Protein AF-A0A426ZBT3-F1 (afdb_monomer)

Organism: Ensete ventricosum (NCBI:txid4639)

InterPro domains:
  IPR001806 Small GTPase [PF00071] (23-80)
  IPR027417 P-loop containing nucleoside triphosphate hydrolase [G3DSA:3.40.50.300] (20-86)
  IPR027417 P-loop containing nucleoside triphosphate hydrolase [SSF52540] (11-78)
  IPR050305 Small GTPase superfamily, Rab [PTHR47980] (26-82)

Radius of gyration: 13.57 Å; Cα contacts (8 Å, |Δi|>4): 118; chains: 1; bounding box: 34×22×37 Å

Mean predicted aligned error: 7.47 Å

Sequence (86 aa):
MLFCSIILSQKIRTVELDGKTVKLQIIVYDITEMESFNNIRQWLSEIDRYASDSVCKLLVGNKCDLVENRVVEIEKAKVMNDIYYF

Foldseek 3Di:
DDDDDQFPDWDWDWDQDPNDTAIETEGEAEQLDVVSVVCVVVVVVVCVVPDDPRHQYEYEHPPVVPVVSGPHDPVVVVPPPRYHYD

pLDDT: mean 76.16, std 12.66, range [38.56, 89.88]

Solvent-accessible surface area (backbone atoms only — not comparable to full-atom values): 5184 Å² total; per-residue (Å²): 136,88,77,74,97,67,60,91,46,79,47,81,43,80,46,77,54,97,90,39,84,39,37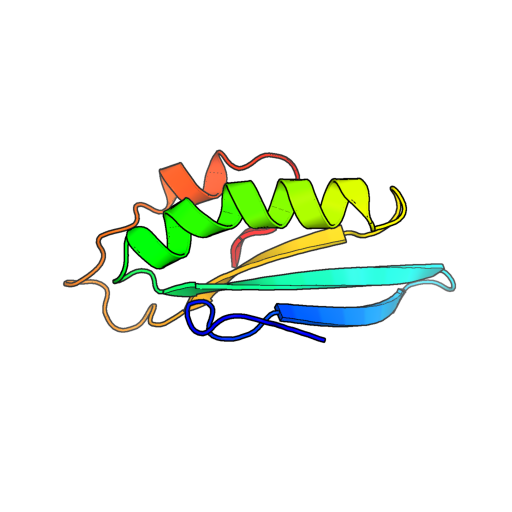,36,38,38,42,40,32,42,28,63,36,56,65,36,53,64,48,48,62,60,52,50,54,53,44,66,72,75,49,65,97,71,54,46,42,36,40,34,57,39,67,69,87,47,60,92,55,51,64,53,57,68,68,69,60,67,68,42,78,83,47,50,80,92

Nearest PDB structures (foldseek):
  4fmb-assembly1_B  TM=6.856E-01  e=1.514E-08  Homo sapiens
  5euq-assembly1_B  TM=7.355E-01  e=1.835E-06  Homo sapiens
  5fbv-assembly1_B  TM=6.841E-01  e=1.315E-06  Homo sapiens
  5ez5-assembly1_A  TM=6.776E-01  e=1.231E-06  Homo sapiens
  2q3l-assembly2_A-2  TM=3.786E-01  e=1.744E-01  Shewanella loihica PV-4

Secondary structure (DSSP, 8-state):
----TT-SEEEEEEEEETTEEEEEEEEEEETT-HHHHHHHHHHHHHHHHHS-TTEEEEEEEE-TT-GGG--S-HHHHHTSTTEEE-

Structure (mmCIF, N/CA/C/O backbone):
data_AF-A0A426ZBT3-F1
#
_entry.id   AF-A0A426ZBT3-F1
#
loop_
_atom_site.group_PDB
_atom_site.id
_atom_site.type_symbol
_atom_site.label_atom_id
_atom_site.label_alt_id
_atom_site.label_comp_id
_atom_site.label_asym_id
_atom_site.label_entity_id
_atom_site.label_seq_id
_atom_site.pdbx_PDB_ins_code
_atom_site.Cartn_x
_atom_site.Cartn_y
_atom_site.Cartn_z
_atom_site.occupancy
_atom_site.B_iso_or_equiv
_atom_site.auth_seq_id
_atom_site.auth_comp_id
_atom_site.auth_asym_id
_atom_site.auth_atom_id
_atom_site.pdbx_PDB_model_num
ATOM 1 N N . MET A 1 1 ? 20.867 0.596 4.140 1.00 42.12 1 MET A N 1
ATOM 2 C CA . MET A 1 1 ? 19.468 0.380 3.721 1.00 42.12 1 MET A CA 1
ATOM 3 C C . MET A 1 1 ? 18.614 0.532 4.972 1.00 42.12 1 MET A C 1
ATOM 5 O O . MET A 1 1 ? 18.322 -0.450 5.638 1.00 42.12 1 MET A O 1
ATOM 9 N N . LEU A 1 2 ? 18.392 1.784 5.390 1.00 38.56 2 LEU A N 1
ATOM 10 C CA . LEU A 1 2 ? 17.549 2.094 6.541 1.00 38.56 2 LEU A CA 1
ATOM 11 C C . LEU A 1 2 ? 16.107 1.912 6.089 1.00 38.56 2 LEU A C 1
ATOM 13 O O . LEU A 1 2 ? 15.657 2.680 5.248 1.00 38.56 2 LEU A O 1
ATOM 17 N N . PHE A 1 3 ? 15.394 0.945 6.647 1.00 40.56 3 PHE A N 1
ATOM 18 C CA . PHE A 1 3 ? 13.945 1.034 6.668 1.00 40.56 3 PHE A CA 1
ATOM 19 C C . PHE A 1 3 ? 13.490 0.955 8.116 1.00 40.56 3 PHE A C 1
ATOM 21 O O . PHE A 1 3 ? 13.622 -0.061 8.793 1.00 40.56 3 PHE A O 1
ATOM 28 N N . CYS A 1 4 ? 13.106 2.145 8.573 1.00 39.56 4 CYS A N 1
ATOM 29 C CA . CYS A 1 4 ? 12.607 2.502 9.884 1.00 39.56 4 CYS A CA 1
ATOM 30 C C . CYS A 1 4 ? 11.341 1.699 10.218 1.00 39.56 4 CYS A C 1
ATOM 32 O O . CYS A 1 4 ? 10.545 1.358 9.343 1.00 39.56 4 CYS A O 1
ATOM 34 N N . SER A 1 5 ? 11.190 1.416 11.503 1.00 44.25 5 SER A N 1
ATOM 35 C CA . SER A 1 5 ? 10.317 0.447 12.163 1.00 44.25 5 SER A CA 1
ATOM 36 C C . SER A 1 5 ? 8.796 0.680 12.072 1.00 44.25 5 SER A C 1
ATOM 38 O O . SER A 1 5 ? 8.116 0.453 13.066 1.00 44.25 5 SER A O 1
ATOM 40 N N . ILE A 1 6 ? 8.230 1.121 10.941 1.00 49.53 6 ILE A N 1
ATOM 41 C CA . ILE A 1 6 ? 6.788 1.471 10.873 1.00 49.53 6 ILE A CA 1
ATOM 42 C C . ILE A 1 6 ? 6.034 0.822 9.692 1.00 49.53 6 ILE A C 1
ATOM 44 O O . ILE A 1 6 ? 4.855 1.086 9.492 1.00 49.53 6 ILE A O 1
ATOM 48 N N . ILE A 1 7 ? 6.653 -0.062 8.895 1.00 54.28 7 ILE A N 1
ATOM 49 C CA . ILE A 1 7 ? 5.950 -0.751 7.791 1.00 54.28 7 ILE A CA 1
ATOM 50 C C . ILE A 1 7 ? 6.335 -2.234 7.731 1.00 54.28 7 ILE A C 1
ATOM 52 O O . ILE A 1 7 ? 7.510 -2.586 7.651 1.00 54.28 7 ILE A O 1
ATOM 56 N N . LEU A 1 8 ? 5.324 -3.109 7.740 1.00 57.75 8 LEU A N 1
ATOM 57 C CA . LEU A 1 8 ? 5.448 -4.571 7.842 1.00 57.75 8 LEU A CA 1
ATOM 58 C C . LEU A 1 8 ? 6.230 -5.238 6.695 1.00 57.75 8 LEU A C 1
ATOM 60 O O . LEU A 1 8 ? 6.817 -6.297 6.902 1.00 57.75 8 LEU A O 1
ATOM 64 N N . SER A 1 9 ? 6.286 -4.651 5.497 1.00 60.91 9 SER A N 1
ATOM 65 C CA . SER A 1 9 ? 7.261 -5.024 4.464 1.00 60.91 9 SER A CA 1
ATOM 66 C C . SER A 1 9 ? 7.180 -4.066 3.281 1.00 60.91 9 SER A C 1
ATOM 68 O O . SER A 1 9 ? 6.087 -3.754 2.811 1.00 60.91 9 SER A O 1
ATOM 70 N N . GLN A 1 10 ? 8.329 -3.668 2.741 1.00 62.12 10 GLN A N 1
ATOM 71 C CA . GLN A 1 10 ? 8.418 -3.129 1.388 1.00 62.12 10 GLN A CA 1
ATOM 72 C C . GLN A 1 10 ? 9.261 -4.067 0.551 1.00 62.12 10 GLN A C 1
ATOM 74 O O . GLN A 1 10 ? 10.405 -4.371 0.898 1.00 62.12 10 GLN A O 1
ATOM 79 N N . LYS A 1 11 ? 8.686 -4.557 -0.547 1.00 71.38 11 LYS A N 1
ATOM 80 C CA . LYS A 1 11 ? 9.373 -5.522 -1.397 1.00 71.38 11 LYS A CA 1
ATOM 81 C C . LYS A 1 11 ? 9.181 -5.190 -2.861 1.00 71.38 11 LYS A C 1
ATOM 83 O O . LYS A 1 11 ? 8.058 -5.161 -3.354 1.00 71.38 11 LYS A O 1
ATOM 88 N N . ILE A 1 12 ? 10.303 -5.007 -3.550 1.00 76.25 12 ILE A N 1
ATOM 89 C CA . ILE A 1 12 ? 10.330 -4.983 -5.007 1.00 76.25 12 ILE A CA 1
ATOM 90 C C . ILE A 1 12 ? 10.366 -6.429 -5.492 1.00 76.25 12 ILE A C 1
ATOM 92 O O . ILE A 1 12 ? 11.200 -7.243 -5.074 1.00 76.25 12 ILE A O 1
ATOM 96 N N . ARG A 1 13 ? 9.432 -6.758 -6.373 1.00 81.31 13 ARG A N 1
ATOM 97 C CA . ARG A 1 13 ? 9.370 -8.016 -7.105 1.00 81.31 13 ARG A CA 1
ATOM 98 C C . ARG A 1 13 ? 9.544 -7.714 -8.576 1.00 81.31 13 ARG A C 1
ATOM 100 O O . ARG A 1 13 ? 8.939 -6.787 -9.086 1.00 81.31 13 ARG A O 1
ATOM 107 N N . THR A 1 14 ? 10.385 -8.483 -9.247 1.00 83.25 14 THR A N 1
ATOM 108 C CA . THR A 1 14 ? 10.479 -8.424 -10.703 1.00 83.25 14 THR A CA 1
ATOM 109 C C . THR A 1 14 ? 9.683 -9.598 -11.243 1.00 83.25 14 THR A C 1
ATOM 111 O O . THR A 1 14 ? 9.901 -10.726 -10.804 1.00 83.25 14 THR A O 1
ATOM 114 N N . VAL A 1 15 ? 8.729 -9.318 -12.122 1.00 84.00 15 VAL A N 1
ATOM 115 C CA . VAL A 1 15 ? 7.867 -10.307 -12.764 1.00 84.00 15 VAL A CA 1
ATOM 116 C C . VAL A 1 15 ? 8.063 -10.169 -14.264 1.00 84.00 15 VAL A C 1
ATOM 1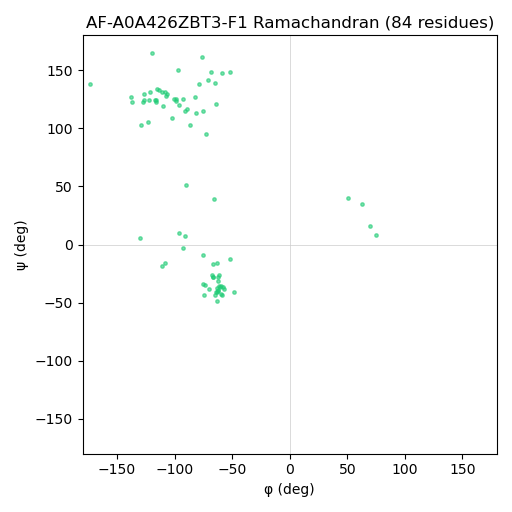18 O O . VAL A 1 15 ? 8.034 -9.061 -14.793 1.00 84.00 15 VAL A O 1
ATOM 121 N N . GLU A 1 16 ? 8.279 -11.283 -14.950 1.00 85.88 16 GLU A N 1
ATOM 122 C CA . GLU A 1 16 ? 8.284 -11.315 -16.408 1.00 85.88 16 GLU A CA 1
ATOM 123 C C . GLU A 1 16 ? 6.903 -11.744 -16.895 1.00 85.88 16 GLU A C 1
ATOM 125 O O . GLU A 1 16 ? 6.418 -12.817 -16.540 1.00 85.88 16 GLU A O 1
ATOM 130 N N . LEU A 1 17 ? 6.256 -10.879 -17.674 1.00 82.56 17 LEU A N 1
ATOM 131 C CA . LEU A 1 17 ? 4.945 -11.116 -18.274 1.00 82.56 17 LEU A CA 1
ATOM 132 C C . LEU A 1 17 ? 5.063 -10.852 -19.771 1.00 82.56 17 LEU A C 1
ATOM 134 O O . LEU A 1 17 ? 5.480 -9.765 -20.168 1.00 82.56 17 LEU A O 1
ATOM 138 N N . ASP A 1 18 ? 4.740 -11.845 -20.597 1.00 88.69 18 ASP A N 1
ATOM 139 C CA . ASP A 1 18 ? 4.751 -11.736 -22.064 1.00 88.69 18 ASP A CA 1
ATOM 140 C C . ASP A 1 18 ? 6.062 -11.161 -22.643 1.00 88.69 18 ASP A C 1
ATOM 142 O O . ASP A 1 18 ? 6.062 -10.330 -23.553 1.00 88.69 18 ASP A O 1
ATOM 146 N N . GLY A 1 19 ? 7.208 -11.562 -22.078 1.00 87.06 19 GLY A N 1
ATOM 147 C CA . GLY A 1 19 ? 8.533 -11.083 -22.494 1.00 87.06 19 GLY A CA 1
ATOM 148 C C . GLY A 1 19 ? 8.878 -9.660 -22.035 1.00 87.06 19 GLY A C 1
ATOM 149 O O . GLY A 1 19 ? 9.903 -9.117 -22.445 1.00 87.06 19 GLY A O 1
ATOM 150 N N . LYS A 1 20 ? 8.052 -9.046 -21.180 1.00 85.00 20 LYS A N 1
ATOM 151 C CA . LYS A 1 20 ? 8.316 -7.747 -20.552 1.00 85.00 20 LYS A CA 1
ATOM 152 C C . LYS A 1 20 ? 8.667 -7.930 -19.083 1.00 85.00 20 LYS A C 1
ATOM 154 O O . LYS A 1 20 ? 7.929 -8.555 -18.325 1.00 85.00 20 LYS A O 1
ATOM 159 N N . THR A 1 21 ? 9.768 -7.318 -18.666 1.00 84.38 21 THR A N 1
ATOM 160 C CA . THR A 1 21 ? 10.155 -7.237 -17.258 1.00 84.38 21 THR A CA 1
ATOM 161 C C . THR A 1 21 ? 9.396 -6.100 -16.583 1.00 84.38 21 THR A C 1
ATOM 163 O O . THR A 1 21 ? 9.629 -4.927 -16.869 1.00 84.38 21 THR A O 1
ATOM 166 N N . VAL A 1 22 ? 8.510 -6.445 -15.656 1.00 84.25 22 VAL A N 1
ATOM 167 C CA . VAL A 1 22 ? 7.760 -5.496 -14.835 1.00 84.25 22 VAL A CA 1
ATOM 168 C C . VAL A 1 22 ? 8.307 -5.539 -13.418 1.00 84.25 22 VAL A C 1
ATOM 170 O O . VAL A 1 22 ? 8.421 -6.598 -12.800 1.00 84.25 22 VAL A O 1
ATOM 173 N N . LYS A 1 23 ? 8.648 -4.374 -12.874 1.00 84.69 23 LYS A N 1
ATOM 174 C CA . LYS A 1 23 ? 8.973 -4.241 -11.454 1.00 84.69 23 LYS A CA 1
ATOM 175 C C . LYS A 1 23 ? 7.699 -3.865 -10.712 1.00 84.69 23 LYS A C 1
ATOM 177 O O . LYS A 1 23 ? 7.048 -2.889 -11.061 1.00 84.69 23 LYS A O 1
ATOM 182 N N . LEU A 1 24 ? 7.360 -4.644 -9.698 1.00 82.62 24 LEU A N 1
ATOM 183 C CA . LEU A 1 24 ? 6.230 -4.438 -8.812 1.00 82.62 24 LEU A CA 1
ATOM 184 C C . LEU A 1 24 ? 6.744 -4.044 -7.430 1.00 82.62 24 LEU A C 1
ATOM 186 O O . LEU A 1 24 ? 7.452 -4.813 -6.778 1.00 82.62 24 LEU A O 1
ATOM 190 N N . GLN A 1 25 ? 6.373 -2.859 -6.976 1.00 83.06 25 GLN A N 1
ATOM 191 C CA . GLN A 1 25 ? 6.581 -2.413 -5.611 1.00 83.06 25 GLN A CA 1
ATOM 192 C C . GLN A 1 25 ? 5.354 -2.783 -4.784 1.00 83.06 25 GLN A C 1
ATOM 194 O O . GLN A 1 25 ? 4.266 -2.265 -5.022 1.00 83.06 25 GLN A O 1
ATOM 199 N N . ILE A 1 26 ? 5.538 -3.668 -3.808 1.00 82.88 26 ILE A N 1
ATOM 200 C CA . ILE A 1 26 ? 4.482 -4.068 -2.878 1.00 82.88 26 ILE A CA 1
ATOM 201 C C . ILE A 1 26 ? 4.659 -3.271 -1.589 1.00 82.88 26 ILE A C 1
ATOM 203 O O . ILE A 1 26 ? 5.742 -3.284 -0.990 1.00 82.88 26 ILE A O 1
ATOM 207 N N . ILE A 1 27 ? 3.598 -2.578 -1.188 1.00 84.06 27 ILE A N 1
ATOM 208 C CA . ILE A 1 27 ? 3.501 -1.786 0.033 1.00 84.06 27 ILE A CA 1
ATOM 209 C C . ILE A 1 27 ? 2.417 -2.429 0.889 1.00 84.06 27 ILE A C 1
ATOM 211 O O . ILE A 1 27 ? 1.295 -2.622 0.430 1.00 84.06 27 ILE A O 1
ATOM 215 N N . VAL A 1 28 ? 2.753 -2.786 2.124 1.00 84.31 28 VAL A N 1
ATOM 216 C CA . VAL A 1 28 ? 1.821 -3.444 3.043 1.00 84.31 28 VAL A CA 1
ATOM 217 C C . VAL A 1 28 ? 1.577 -2.533 4.234 1.00 84.31 28 VAL A C 1
ATOM 219 O O . VAL A 1 28 ? 2.534 -2.147 4.900 1.00 84.31 28 VAL A O 1
ATOM 222 N N . TYR A 1 29 ? 0.318 -2.214 4.514 1.00 85.00 29 TYR A N 1
ATOM 223 C CA . TYR A 1 29 ? -0.084 -1.432 5.686 1.00 85.00 29 TYR A CA 1
ATOM 224 C C . TYR A 1 29 ? -1.030 -2.247 6.567 1.00 85.00 29 TYR A C 1
ATOM 226 O O . TYR A 1 29 ? -1.546 -3.274 6.135 1.00 85.00 29 TYR A O 1
ATOM 234 N N . ASP A 1 30 ? -1.252 -1.817 7.801 1.00 86.38 30 ASP A N 1
ATOM 235 C CA . ASP A 1 30 ? -2.168 -2.471 8.729 1.00 86.38 30 ASP A CA 1
ATOM 236 C C . ASP A 1 30 ? -3.511 -1.732 8.737 1.00 86.38 30 ASP A C 1
ATOM 238 O O . ASP A 1 30 ? -3.572 -0.531 9.008 1.00 86.38 30 ASP A O 1
ATOM 242 N N . ILE A 1 31 ? -4.611 -2.432 8.444 1.00 87.38 31 ILE A N 1
ATOM 243 C CA . ILE A 1 31 ? -5.940 -1.802 8.409 1.00 87.38 31 ILE A CA 1
ATOM 244 C C . ILE A 1 31 ? -6.425 -1.314 9.784 1.00 87.38 31 ILE A C 1
ATOM 246 O O . ILE A 1 31 ? -7.371 -0.521 9.855 1.00 87.38 31 ILE A O 1
ATOM 250 N N . THR A 1 32 ? -5.802 -1.801 10.859 1.00 87.62 32 THR A N 1
ATOM 251 C CA . THR A 1 32 ? -6.090 -1.449 12.255 1.00 87.62 32 THR A CA 1
ATOM 252 C C . THR A 1 32 ? -5.211 -0.306 12.773 1.00 87.62 32 THR A C 1
ATOM 254 O O . THR A 1 32 ? -5.440 0.186 13.874 1.00 87.62 32 THR A O 1
ATOM 257 N N . GLU A 1 33 ? -4.262 0.194 11.969 1.00 88.31 33 GLU A N 1
ATOM 258 C CA . GLU A 1 33 ? -3.332 1.257 12.362 1.00 88.31 33 GLU A CA 1
ATOM 259 C C . GLU A 1 33 ? -3.307 2.396 11.331 1.00 88.31 33 GLU A C 1
ATOM 261 O O . GLU A 1 33 ? -2.664 2.314 10.282 1.00 88.31 33 GLU A O 1
ATOM 266 N N . MET A 1 34 ? -3.982 3.508 11.644 1.00 85.25 34 MET A N 1
ATOM 267 C CA . MET A 1 34 ? -4.078 4.673 10.750 1.00 85.25 34 MET A CA 1
ATOM 268 C C . MET A 1 34 ? -2.710 5.310 10.459 1.00 85.25 34 MET A C 1
ATOM 270 O O . MET A 1 34 ? -2.489 5.846 9.373 1.00 85.25 34 MET A O 1
ATOM 274 N N . GLU A 1 35 ? -1.776 5.241 11.410 1.00 86.06 35 GLU A N 1
ATOM 275 C CA . GLU A 1 35 ? -0.420 5.764 11.238 1.00 86.06 35 GLU A CA 1
ATOM 276 C C . GLU A 1 35 ? 0.334 5.023 10.123 1.00 86.06 35 GLU A C 1
ATOM 278 O O . GLU A 1 35 ? 0.941 5.667 9.263 1.00 86.06 35 GLU A O 1
ATOM 283 N N . SER A 1 36 ? 0.191 3.692 10.045 1.00 83.88 36 SER A N 1
ATOM 284 C CA . SER A 1 36 ? 0.762 2.882 8.960 1.00 83.88 36 SER A 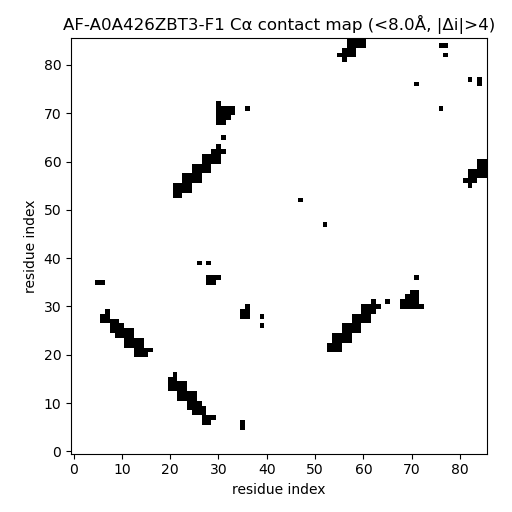CA 1
ATOM 285 C C . SER A 1 36 ? 0.262 3.330 7.582 1.00 83.88 36 SER A C 1
ATOM 287 O O . SER A 1 36 ? 1.034 3.382 6.624 1.00 83.88 36 SER A O 1
ATOM 289 N N . PHE A 1 37 ? -1.011 3.733 7.491 1.00 84.06 37 PHE A N 1
ATOM 290 C CA . PHE A 1 37 ? -1.618 4.230 6.260 1.00 84.06 37 PHE A CA 1
ATOM 291 C C . PHE A 1 37 ? -1.154 5.649 5.906 1.00 84.06 37 PHE A C 1
ATOM 293 O O . PHE A 1 37 ? -0.808 5.924 4.756 1.00 84.06 37 PHE A O 1
ATOM 300 N N . ASN A 1 38 ? -1.095 6.552 6.887 1.00 84.88 38 ASN A N 1
ATOM 301 C CA . ASN A 1 38 ? -0.640 7.929 6.674 1.00 84.88 38 ASN A CA 1
ATOM 302 C C . ASN A 1 38 ? 0.796 7.984 6.152 1.00 84.88 38 ASN A C 1
ATOM 304 O O . ASN A 1 38 ? 1.115 8.811 5.293 1.00 84.88 38 ASN A O 1
ATOM 308 N N . ASN A 1 39 ? 1.633 7.057 6.616 1.00 83.25 39 ASN A N 1
ATOM 309 C CA . ASN A 1 39 ? 3.003 6.945 6.158 1.00 83.25 39 ASN A CA 1
ATOM 310 C C . ASN A 1 39 ? 3.075 6.657 4.653 1.00 83.25 39 ASN A C 1
ATOM 312 O O . ASN A 1 39 ? 3.897 7.268 3.987 1.00 83.25 39 ASN A O 1
ATOM 316 N N . ILE A 1 40 ? 2.177 5.863 4.056 1.00 81.75 40 ILE A N 1
ATOM 317 C CA . ILE A 1 40 ? 2.266 5.453 2.637 1.00 81.75 40 ILE A CA 1
ATOM 318 C C . ILE A 1 40 ? 2.536 6.632 1.683 1.00 81.75 40 ILE A C 1
ATOM 320 O O . ILE A 1 40 ? 3.362 6.502 0.784 1.00 81.75 40 ILE A O 1
ATOM 324 N N . ARG A 1 41 ? 1.910 7.802 1.883 1.00 78.69 41 ARG A N 1
ATOM 325 C CA . ARG A 1 41 ? 2.111 8.984 1.016 1.00 78.69 41 ARG A CA 1
ATOM 326 C C . ARG A 1 41 ? 3.561 9.464 0.973 1.00 78.69 41 ARG A C 1
ATOM 328 O O . ARG A 1 41 ? 4.059 9.798 -0.099 1.00 78.69 41 ARG A O 1
ATOM 335 N N . GLN A 1 42 ? 4.233 9.493 2.121 1.00 79.44 42 GLN A N 1
ATOM 336 C CA . GLN A 1 42 ? 5.643 9.872 2.188 1.00 79.44 42 GLN A CA 1
ATOM 337 C C . GLN A 1 42 ? 6.503 8.864 1.418 1.00 79.44 42 GLN A C 1
ATOM 339 O O . GLN A 1 42 ? 7.394 9.249 0.667 1.00 79.44 42 GLN A O 1
ATOM 344 N N . TRP A 1 43 ? 6.191 7.578 1.544 1.00 77.50 43 TRP A N 1
ATOM 345 C CA . TRP A 1 43 ? 6.978 6.516 0.931 1.00 77.50 43 TRP A CA 1
ATOM 346 C C . TRP A 1 43 ? 6.762 6.451 -0.577 1.00 77.50 43 TRP A C 1
ATOM 348 O O . TRP A 1 43 ? 7.712 6.207 -1.310 1.00 77.50 43 TRP A O 1
ATOM 358 N N . LEU A 1 44 ? 5.549 6.731 -1.059 1.00 78.31 44 LEU A N 1
ATOM 359 C CA . LEU A 1 44 ? 5.292 6.901 -2.490 1.00 78.31 44 LEU A CA 1
ATOM 36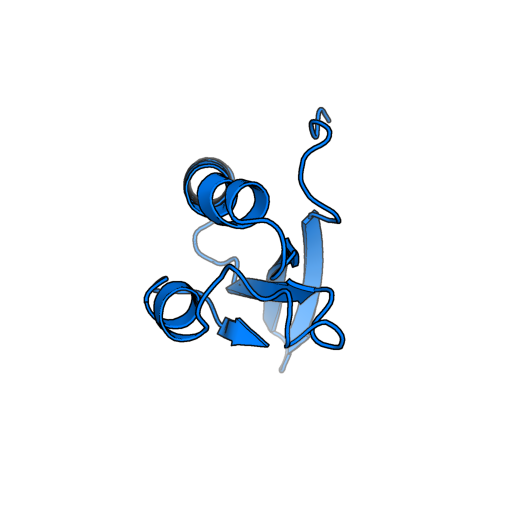0 C C . LEU A 1 44 ? 6.136 8.028 -3.077 1.00 78.31 44 LEU A C 1
ATOM 362 O O . LEU A 1 44 ? 6.743 7.826 -4.118 1.00 78.31 44 LEU A O 1
ATOM 366 N N . SER A 1 45 ? 6.245 9.161 -2.378 1.00 78.56 45 SER A N 1
ATOM 367 C CA . SER A 1 45 ? 7.100 10.277 -2.800 1.00 78.56 45 SER A CA 1
ATOM 368 C C . SER A 1 45 ? 8.582 9.886 -2.853 1.00 78.56 45 SER A C 1
ATOM 370 O O . SER A 1 45 ? 9.293 10.238 -3.792 1.00 78.56 45 SER A O 1
ATOM 372 N N . GLU A 1 46 ? 9.059 9.102 -1.882 1.00 77.50 46 GLU A N 1
ATOM 373 C CA . GLU A 1 46 ? 10.421 8.560 -1.908 1.00 77.50 46 GLU A CA 1
ATOM 374 C C . GLU A 1 46 ? 10.616 7.578 -3.074 1.00 77.50 46 GLU A C 1
ATOM 376 O O . GLU A 1 46 ? 11.612 7.663 -3.791 1.00 77.50 46 GLU A O 1
ATOM 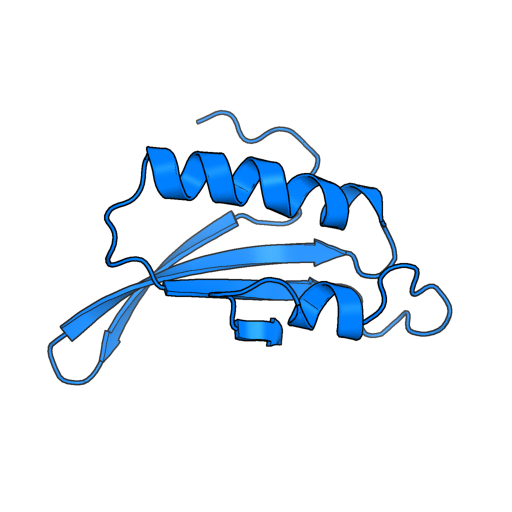381 N N . ILE A 1 47 ? 9.653 6.689 -3.325 1.00 74.50 47 ILE A N 1
ATOM 382 C CA . ILE A 1 47 ? 9.695 5.749 -4.450 1.00 74.50 47 ILE A CA 1
ATOM 383 C C . ILE A 1 47 ? 9.688 6.504 -5.778 1.00 74.50 47 ILE A C 1
ATOM 385 O O . ILE A 1 47 ? 10.551 6.238 -6.601 1.00 74.50 47 ILE A O 1
ATOM 389 N N . ASP A 1 48 ? 8.795 7.469 -5.983 1.00 77.00 48 ASP A N 1
ATOM 390 C CA . ASP A 1 48 ? 8.736 8.264 -7.217 1.00 77.00 48 ASP A CA 1
ATOM 391 C C . ASP A 1 48 ? 10.017 9.081 -7.436 1.00 77.00 48 ASP A C 1
ATOM 393 O O . ASP A 1 48 ? 10.413 9.342 -8.569 1.00 77.00 48 ASP A O 1
ATOM 397 N N . ARG A 1 49 ? 10.721 9.446 -6.359 1.00 77.88 49 ARG A N 1
ATOM 398 C CA . ARG A 1 49 ? 12.009 10.142 -6.442 1.00 77.88 49 ARG A CA 1
ATOM 399 C C . ARG A 1 49 ? 13.170 9.234 -6.852 1.00 77.88 49 ARG A C 1
ATOM 401 O O . ARG A 1 49 ? 14.116 9.717 -7.474 1.00 77.88 49 ARG A O 1
ATOM 408 N N . TYR A 1 50 ? 13.153 7.963 -6.449 1.00 71.31 50 TYR A N 1
ATOM 409 C CA . TYR A 1 50 ? 14.291 7.046 -6.616 1.00 71.31 50 TYR A CA 1
ATOM 410 C C . TYR A 1 50 ? 14.056 5.921 -7.634 1.00 71.31 50 TYR A C 1
ATOM 412 O O . TYR A 1 50 ? 15.020 5.299 -8.084 1.00 71.31 50 TYR A O 1
ATOM 420 N N . ALA A 1 51 ? 12.808 5.628 -7.990 1.00 67.44 51 ALA A N 1
ATOM 421 C CA . ALA A 1 51 ? 12.433 4.577 -8.923 1.00 67.44 51 ALA A CA 1
ATOM 422 C C . ALA A 1 51 ? 12.205 5.141 -10.330 1.00 67.44 51 ALA A C 1
ATOM 424 O O . ALA A 1 51 ? 11.794 6.279 -10.512 1.00 67.44 51 ALA A O 1
ATOM 425 N N . SER A 1 52 ? 12.469 4.318 -11.342 1.00 63.34 52 SER A N 1
ATOM 426 C CA . SER A 1 52 ? 12.112 4.626 -12.726 1.00 63.34 52 SER A CA 1
ATOM 427 C C . SER A 1 52 ? 10.589 4.605 -12.911 1.00 63.34 52 SER A C 1
ATOM 429 O O . SER A 1 52 ? 9.934 3.746 -12.320 1.00 63.34 52 SER A O 1
ATOM 431 N N . ASP A 1 53 ? 10.055 5.436 -13.814 1.00 64.69 53 ASP A N 1
ATOM 432 C CA . ASP A 1 53 ? 8.615 5.559 -14.151 1.00 64.69 53 ASP A CA 1
ATOM 433 C C . ASP A 1 53 ? 7.902 4.230 -14.49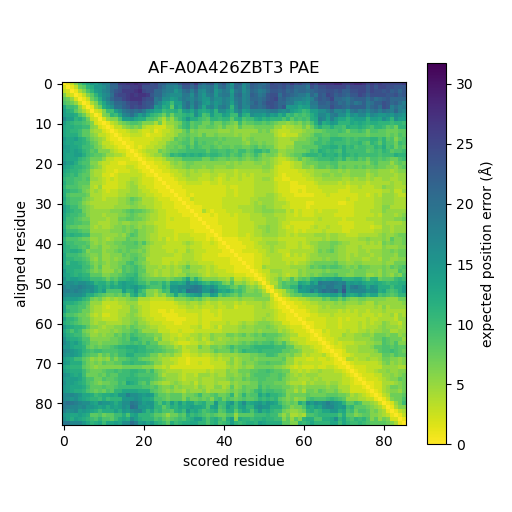8 1.00 64.69 53 ASP A C 1
ATOM 435 O O . ASP A 1 53 ? 6.680 4.155 -14.576 1.00 64.69 53 ASP A O 1
ATOM 439 N N . SER A 1 54 ? 8.657 3.151 -14.709 1.00 71.19 54 SER A N 1
ATOM 440 C CA . SER A 1 54 ? 8.193 1.818 -15.097 1.00 71.19 54 SER A CA 1
ATOM 441 C C . SER A 1 54 ? 7.880 0.856 -13.940 1.00 71.19 54 SER A C 1
ATOM 443 O O . SER A 1 54 ? 7.651 -0.331 -14.186 1.00 71.19 54 SER A O 1
ATOM 445 N N . VAL A 1 55 ? 7.893 1.309 -12.681 1.00 78.38 55 VAL A N 1
ATOM 446 C CA . VAL A 1 55 ? 7.553 0.452 -11.529 1.00 78.38 55 VAL A CA 1
ATOM 447 C C . VAL A 1 55 ? 6.052 0.512 -11.236 1.00 78.38 55 VAL A C 1
ATOM 449 O O . VAL A 1 55 ? 5.525 1.546 -10.829 1.00 78.38 55 VAL A O 1
ATOM 452 N N . CYS A 1 56 ? 5.366 -0.622 -11.379 1.00 82.81 56 CYS A N 1
ATOM 453 C CA . CYS A 1 56 ? 3.982 -0.778 -10.938 1.00 82.81 56 CYS A CA 1
ATOM 454 C C . CYS A 1 56 ? 3.914 -0.799 -9.406 1.00 82.81 56 CYS A C 1
ATOM 456 O O . CYS A 1 56 ? 4.755 -1.418 -8.752 1.00 82.81 56 CYS A O 1
ATOM 458 N N . LYS A 1 57 ? 2.891 -0.170 -8.825 1.00 81.75 57 LYS A N 1
ATOM 459 C CA . LYS A 1 57 ? 2.716 -0.065 -7.372 1.00 81.75 57 LYS A CA 1
ATOM 460 C C . LYS A 1 57 ? 1.482 -0.857 -6.926 1.00 81.75 57 LYS A C 1
ATOM 462 O O . LYS A 1 57 ? 0.417 -0.760 -7.534 1.00 81.75 57 LYS A O 1
ATOM 467 N N . LEU A 1 58 ? 1.637 -1.653 -5.870 1.00 84.00 58 LEU A N 1
ATOM 468 C CA . LEU A 1 58 ? 0.580 -2.452 -5.251 1.00 84.00 58 LEU A CA 1
ATOM 469 C C . LEU A 1 58 ? 0.515 -2.137 -3.758 1.00 84.00 58 LEU A C 1
ATOM 471 O O . LEU A 1 58 ? 1.533 -2.219 -3.070 1.00 84.00 58 LEU A O 1
ATOM 475 N N . LEU A 1 59 ? -0.681 -1.833 -3.261 1.00 85.12 59 LEU A N 1
ATOM 476 C CA . LEU A 1 59 ? -0.943 -1.622 -1.843 1.00 85.12 59 LEU A CA 1
ATOM 477 C C . LEU A 1 59 ? -1.808 -2.752 -1.297 1.00 85.12 59 LEU A C 1
ATOM 479 O O . LEU A 1 59 ? -2.843 -3.087 -1.868 1.00 85.12 59 LEU A O 1
ATOM 483 N N . VAL A 1 60 ? -1.377 -3.316 -0.174 1.00 85.88 60 VAL A N 1
ATOM 484 C CA . VAL A 1 60 ? -2.016 -4.463 0.472 1.00 85.88 60 VAL A CA 1
ATOM 485 C C . VAL A 1 60 ? -2.397 -4.090 1.899 1.00 85.88 60 VAL A C 1
ATOM 487 O O . VAL A 1 60 ? -1.540 -3.674 2.685 1.00 85.88 60 VAL A O 1
ATOM 490 N N . GLY A 1 61 ? -3.677 -4.252 2.234 1.00 85.62 61 GLY A N 1
ATOM 491 C CA . GLY A 1 61 ? -4.179 -4.065 3.596 1.00 85.62 61 GLY A CA 1
ATOM 492 C C . GLY A 1 61 ? -4.047 -5.344 4.420 1.00 85.62 61 GLY A C 1
ATOM 493 O O . GLY A 1 61 ? -4.849 -6.262 4.283 1.00 85.62 61 GLY A O 1
ATOM 494 N N . ASN A 1 62 ? -3.051 -5.410 5.298 1.00 84.50 62 ASN A N 1
ATOM 495 C CA . ASN A 1 62 ? -2.844 -6.529 6.213 1.00 84.50 62 ASN A CA 1
ATOM 496 C C . ASN A 1 62 ? -3.823 -6.498 7.399 1.00 84.50 62 ASN A C 1
ATOM 498 O O . ASN A 1 62 ? -4.368 -5.446 7.727 1.00 84.50 62 ASN A O 1
ATOM 502 N N . LYS A 1 63 ? -3.984 -7.648 8.068 1.00 84.31 63 LYS A N 1
ATOM 503 C CA . LYS A 1 63 ? -4.920 -7.883 9.184 1.00 84.31 63 LYS A CA 1
ATOM 504 C C . LYS A 1 63 ? -6.393 -7.721 8.805 1.00 84.31 63 LYS A C 1
ATOM 506 O O . LYS A 1 63 ? -7.207 -7.238 9.589 1.00 84.31 63 LYS A O 1
ATOM 511 N N . CYS A 1 64 ? -6.740 -8.106 7.578 1.00 81.81 64 CYS A N 1
ATOM 512 C CA . CYS A 1 64 ? -8.107 -8.029 7.064 1.00 81.81 64 CYS A CA 1
ATOM 513 C C . CYS A 1 64 ? -9.113 -8.906 7.828 1.00 81.81 64 CYS A C 1
ATOM 515 O O . CYS A 1 64 ? -10.312 -8.665 7.724 1.00 81.81 64 CYS A O 1
ATOM 517 N N . ASP A 1 65 ? -8.631 -9.860 8.624 1.00 85.25 65 ASP A N 1
ATOM 518 C CA . ASP A 1 65 ? -9.392 -10.654 9.585 1.00 85.25 65 ASP A CA 1
ATOM 519 C C . ASP A 1 65 ? -9.946 -9.821 10.757 1.00 85.25 65 ASP A C 1
ATOM 521 O O . ASP A 1 65 ? -11.014 -10.131 11.280 1.00 85.25 65 ASP A O 1
ATOM 525 N N . LEU A 1 66 ? -9.291 -8.714 11.126 1.00 87.44 66 LEU A N 1
ATOM 526 C CA . LEU A 1 66 ? -9.691 -7.835 12.232 1.00 87.44 66 LEU A CA 1
ATOM 527 C C . LEU A 1 66 ? -10.644 -6.718 11.777 1.00 87.44 66 LEU A C 1
ATOM 529 O O . LEU A 1 66 ? -10.418 -5.538 12.052 1.00 87.44 66 LEU A O 1
ATOM 533 N N . VAL A 1 67 ? -11.721 -7.078 11.072 1.00 82.19 67 VAL A N 1
ATOM 534 C CA . VAL A 1 67 ? -12.662 -6.117 10.459 1.00 82.19 67 VAL A CA 1
ATOM 535 C C . VAL A 1 67 ? -13.262 -5.146 11.481 1.00 82.19 67 VAL A C 1
ATOM 537 O O . VAL A 1 67 ? -13.398 -3.963 11.182 1.00 82.19 67 VAL A O 1
ATOM 540 N N . GLU A 1 68 ? -13.575 -5.619 12.687 1.00 87.56 68 GLU A N 1
ATOM 541 C CA . GLU A 1 68 ? -14.166 -4.801 13.758 1.00 87.56 68 GLU A CA 1
ATOM 542 C C . GLU A 1 68 ? -13.209 -3.726 14.295 1.00 87.56 68 GLU A C 1
ATOM 544 O O . GLU A 1 68 ? -13.652 -2.678 14.753 1.00 87.56 68 GLU A O 1
ATOM 549 N N . ASN A 1 69 ? -11.898 -3.952 14.180 1.00 88.00 69 ASN A N 1
ATOM 550 C CA . ASN A 1 69 ? -10.858 -3.010 14.599 1.00 88.00 69 ASN A CA 1
ATOM 551 C C . ASN A 1 69 ? -10.356 -2.14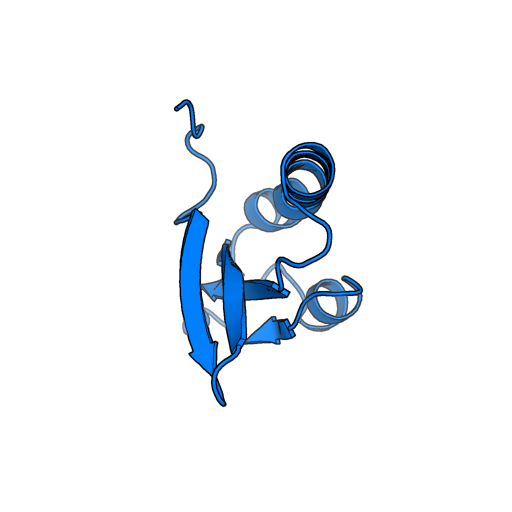6 13.434 1.00 88.00 69 ASN A C 1
ATOM 553 O O . ASN A 1 69 ? -9.334 -1.468 13.554 1.00 88.00 69 ASN A O 1
ATOM 557 N N . ARG A 1 70 ? -11.029 -2.192 12.279 1.00 88.00 70 ARG A N 1
ATOM 558 C CA . ARG A 1 70 ? -10.638 -1.413 11.107 1.00 88.00 70 ARG A CA 1
ATOM 559 C C . ARG A 1 70 ? -10.766 0.075 11.413 1.00 88.00 70 ARG A C 1
ATOM 561 O O . ARG A 1 70 ? -11.858 0.583 11.643 1.00 88.00 70 ARG A O 1
ATOM 568 N N . VAL A 1 71 ? -9.649 0.780 11.288 1.00 89.88 71 VAL A N 1
ATOM 569 C CA . VAL A 1 71 ? -9.594 2.248 11.374 1.00 89.88 71 VAL A CA 1
ATOM 570 C C . VAL A 1 71 ? -9.326 2.893 10.012 1.00 89.88 71 VAL A C 1
ATOM 572 O O . VAL A 1 71 ? -9.576 4.083 9.828 1.00 89.88 71 VAL A O 1
ATOM 575 N N . VAL A 1 72 ? -8.857 2.108 9.033 1.00 85.12 72 VAL A N 1
ATOM 576 C CA . VAL A 1 72 ? -8.629 2.554 7.652 1.00 85.12 72 VAL A CA 1
ATOM 577 C C . VAL A 1 72 ? -9.762 2.077 6.742 1.00 85.12 72 VAL A C 1
ATOM 579 O O . VAL A 1 72 ? -9.880 0.892 6.404 1.00 85.12 72 VAL A O 1
ATOM 582 N N . GLU A 1 73 ? -10.591 3.026 6.315 1.00 83.50 73 GLU A N 1
ATOM 583 C CA . GLU A 1 73 ? -11.668 2.800 5.350 1.00 83.50 73 GLU A CA 1
ATOM 584 C C . GLU A 1 73 ? -11.117 2.401 3.975 1.00 83.50 73 GLU A C 1
ATOM 586 O O . GLU A 1 73 ? -10.150 2.977 3.473 1.00 83.50 73 GLU A O 1
ATOM 591 N N . ILE A 1 74 ? -11.780 1.439 3.330 1.00 77.69 74 ILE A N 1
ATOM 592 C CA . ILE A 1 74 ? -11.388 0.932 2.007 1.00 77.69 74 ILE A CA 1
ATOM 593 C C . ILE A 1 74 ? -11.450 2.047 0.951 1.00 77.69 74 ILE A C 1
ATOM 595 O O . ILE A 1 74 ? -10.609 2.101 0.057 1.00 77.69 74 ILE A O 1
ATOM 599 N N . GLU A 1 75 ? -12.413 2.965 1.058 1.00 79.81 75 GLU A N 1
ATOM 600 C CA . GLU A 1 75 ? -12.554 4.089 0.124 1.00 79.81 75 GLU A CA 1
ATOM 601 C C . GLU A 1 75 ? -11.337 5.018 0.155 1.00 79.81 75 GLU A C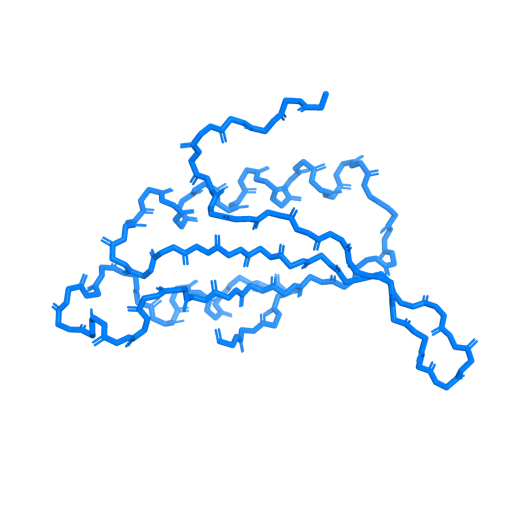 1
ATOM 603 O O . GLU A 1 75 ? -10.844 5.410 -0.900 1.00 79.81 75 GLU A O 1
ATOM 608 N N . LYS A 1 76 ? -10.768 5.285 1.339 1.00 77.06 76 LYS A N 1
ATOM 609 C CA . LYS A 1 76 ? -9.545 6.094 1.470 1.00 77.06 76 LYS A CA 1
ATOM 610 C C . LYS A 1 76 ? -8.351 5.441 0.779 1.00 77.06 76 LYS A C 1
ATOM 612 O O . LYS A 1 76 ? -7.553 6.147 0.167 1.00 77.06 76 LYS A O 1
ATOM 617 N N . ALA A 1 77 ? -8.250 4.113 0.845 1.00 72.19 77 ALA A N 1
ATOM 618 C CA . ALA A 1 77 ? -7.205 3.364 0.153 1.00 72.19 77 ALA A CA 1
ATOM 619 C C . ALA A 1 77 ? -7.409 3.359 -1.373 1.00 72.19 77 ALA A C 1
ATOM 621 O O . ALA A 1 77 ? -6.445 3.520 -2.114 1.00 72.19 77 ALA A O 1
ATOM 622 N N . LYS A 1 78 ? -8.658 3.256 -1.852 1.00 73.06 78 LYS A N 1
ATOM 623 C CA . LYS A 1 78 ? -8.995 3.277 -3.290 1.00 73.06 78 LYS A CA 1
ATOM 624 C C . LYS A 1 78 ? -8.733 4.619 -3.975 1.00 73.06 78 LYS A C 1
ATOM 626 O O . LYS A 1 78 ? -8.495 4.645 -5.174 1.00 73.06 78 LYS A O 1
ATOM 631 N N . VAL A 1 79 ? -8.796 5.725 -3.235 1.00 73.56 79 VAL A N 1
ATOM 632 C CA . VAL A 1 79 ? -8.546 7.077 -3.769 1.00 73.56 79 VAL A CA 1
ATOM 633 C C . VAL A 1 79 ? -7.048 7.345 -3.991 1.00 73.56 79 VAL A C 1
ATOM 635 O O . VAL A 1 79 ? -6.679 8.346 -4.606 1.00 73.56 79 VAL A O 1
ATOM 638 N N . MET A 1 80 ? -6.154 6.462 -3.530 1.00 71.81 80 MET A N 1
ATOM 639 C CA . MET A 1 80 ? -4.736 6.552 -3.877 1.00 71.81 80 MET A CA 1
ATOM 640 C C . MET A 1 80 ? -4.554 6.141 -5.343 1.00 71.81 80 MET A C 1
ATOM 642 O O . MET A 1 80 ? -4.474 4.960 -5.667 1.00 71.81 80 MET A O 1
ATOM 646 N N . ASN A 1 81 ? -4.541 7.143 -6.229 1.00 57.22 81 ASN A N 1
ATOM 647 C CA . ASN A 1 81 ? -4.280 6.975 -7.658 1.00 57.22 81 ASN A CA 1
ATOM 648 C C . ASN A 1 81 ? -2.974 6.196 -7.893 1.00 57.22 81 ASN A C 1
ATOM 650 O O . ASN A 1 81 ? -2.029 6.298 -7.111 1.00 57.22 81 ASN A O 1
ATOM 654 N N . ASP A 1 82 ? -2.943 5.432 -8.986 1.00 62.38 82 ASP A N 1
ATOM 655 C CA . ASP A 1 82 ? -1.795 4.637 -9.456 1.00 62.38 82 ASP A CA 1
ATOM 656 C C . ASP A 1 82 ? -1.421 3.420 -8.597 1.00 62.38 82 ASP A C 1
ATOM 658 O O . ASP A 1 82 ? -0.340 2.842 -8.749 1.00 62.38 82 ASP A O 1
ATOM 662 N N . ILE A 1 83 ? -2.328 2.994 -7.716 1.00 64.81 83 ILE A N 1
ATOM 663 C CA . ILE A 1 83 ? -2.125 1.861 -6.820 1.00 64.81 83 ILE A CA 1
ATOM 664 C C . ILE A 1 83 ? -3.265 0.859 -6.965 1.00 64.81 83 ILE A C 1
ATOM 666 O O . ILE A 1 83 ? -4.437 1.174 -6.767 1.00 64.81 83 ILE A O 1
ATOM 670 N N . TYR A 1 84 ? -2.904 -0.387 -7.257 1.00 63.03 84 TYR A N 1
ATOM 671 C CA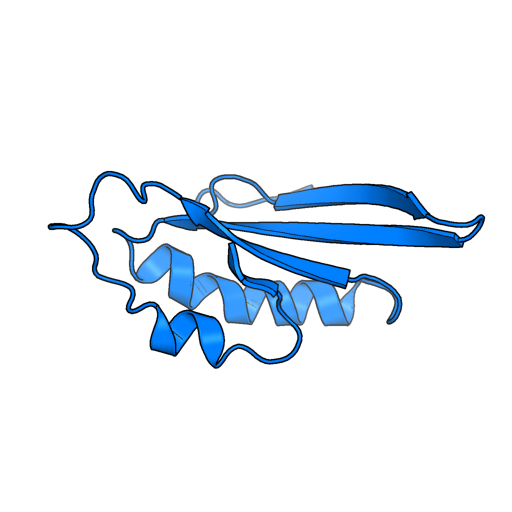 . TYR A 1 84 ? -3.845 -1.499 -7.186 1.00 63.03 84 TYR A CA 1
ATOM 672 C C . TYR A 1 84 ? -4.028 -1.919 -5.724 1.00 63.03 84 TYR A C 1
ATOM 674 O O . TYR A 1 84 ? -3.058 -1.980 -4.967 1.00 63.03 84 TYR A O 1
ATOM 682 N N . TYR A 1 85 ? -5.272 -2.191 -5.335 1.00 61.94 85 TYR A N 1
ATOM 683 C CA . TYR A 1 85 ? -5.641 -2.583 -3.976 1.00 61.94 85 TYR A CA 1
ATOM 684 C C . TYR A 1 85 ? -6.020 -4.065 -3.931 1.00 61.94 85 TYR A C 1
ATOM 686 O O . TYR A 1 85 ? -6.831 -4.503 -4.752 1.00 61.94 85 TYR A O 1
ATOM 694 N N . PHE A 1 86 ? -5.460 -4.800 -2.966 1.00 57.69 86 PHE A N 1
ATOM 695 C CA . PHE A 1 86 ? -5.840 -6.171 -2.613 1.00 57.69 86 PHE A CA 1
ATOM 696 C C . PHE A 1 86 ? -6.095 -6.298 -1.108 1.00 57.69 86 PHE A C 1
ATOM 698 O O . PHE A 1 86 ? -5.332 -5.690 -0.315 1.00 57.69 86 PHE A O 1
#